Protein AF-A0A352KM92-F1 (afdb_monomer_lite)

Secondary structure (DSSP, 8-state):
-PPPHHHHHHHHHTS--TT---EEE----TTT--HHHHHHHHHTTT--TTSEEE-BTTTB-PPPP-

Foldseek 3Di:
DDDALVSVLVVVLPDDCPPQQAAEAADADPPRRPPVVNVVSVVVSVDDPRRYDYQDHPRGDDDDDD

Sequence (66 aa):
GHLNNRQSQELVDSLDKTDLNMLVAAHLSEQNNTPEKVKASIEELGFKDENYTIADQQLGTDWIEV

Radius of gyration: 11.64 Å; chains: 1; bounding box: 22×25×27 Å

pLDDT: mean 82.71, std 8.37, range [54.25, 91.38]

Structure (mmCIF, N/CA/C/O backbone):
data_AF-A0A352KM92-F1
#
_entry.id   AF-A0A352KM92-F1
#
loop_
_atom_site.group_PDB
_atom_site.id
_atom_site.type_symbol
_atom_site.label_atom_id
_atom_site.label_alt_id
_atom_site.label_comp_id
_atom_site.label_asym_id
_atom_site.label_entity_id
_atom_site.label_seq_id
_atom_site.pdbx_PDB_ins_code
_atom_site.Cartn_x
_atom_site.Cartn_y
_atom_site.Cartn_z
_atom_site.occupancy
_atom_site.B_iso_or_equiv
_atom_site.auth_seq_id
_atom_site.auth_comp_id
_atom_site.auth_asym_id
_atom_site.auth_atom_id
_atom_site.pdbx_PDB_model_num
ATOM 1 N N . GLY A 1 1 ? -8.237 8.045 -14.507 1.00 54.25 1 GLY A N 1
ATOM 2 C CA . GLY A 1 1 ? -6.968 8.797 -14.425 1.00 54.25 1 GLY A CA 1
ATOM 3 C C . GLY A 1 1 ? -5.972 7.962 -13.653 1.00 54.25 1 GLY A C 1
ATOM 4 O O . GLY A 1 1 ? -6.411 7.210 -12.795 1.00 54.25 1 GLY A O 1
ATOM 5 N N . HIS A 1 2 ? -4.681 8.035 -13.978 1.00 69.38 2 HIS A N 1
ATOM 6 C CA . HIS A 1 2 ? -3.644 7.273 -13.274 1.00 69.38 2 HIS A CA 1
ATOM 7 C C . HIS A 1 2 ? -3.154 8.075 -12.066 1.00 69.38 2 HIS A C 1
ATOM 9 O O . HIS A 1 2 ? -2.670 9.192 -12.240 1.00 69.38 2 HIS A O 1
ATOM 15 N N . LEU A 1 3 ? -3.311 7.524 -10.861 1.00 77.19 3 LEU A N 1
ATOM 16 C CA . LEU A 1 3 ? -2.655 8.048 -9.666 1.00 77.19 3 LEU A CA 1
ATOM 17 C C . LEU A 1 3 ? -1.198 7.580 -9.682 1.00 77.19 3 LEU A C 1
ATOM 19 O O . LEU A 1 3 ? -0.925 6.420 -9.987 1.00 77.19 3 LEU A O 1
ATOM 23 N N . ASN A 1 4 ? -0.262 8.473 -9.371 1.00 81.00 4 ASN A N 1
ATOM 24 C CA . ASN A 1 4 ? 1.105 8.054 -9.063 1.00 81.00 4 ASN A CA 1
ATOM 25 C C . ASN A 1 4 ? 1.191 7.503 -7.624 1.00 81.00 4 ASN A C 1
ATOM 27 O O . ASN A 1 4 ? 0.225 7.583 -6.860 1.00 81.00 4 ASN A O 1
ATOM 31 N N . ASN A 1 5 ? 2.345 6.957 -7.239 1.00 78.81 5 ASN A N 1
ATOM 32 C CA . ASN A 1 5 ? 2.527 6.299 -5.938 1.00 78.81 5 ASN A CA 1
ATOM 33 C C . ASN A 1 5 ? 2.227 7.251 -4.780 1.00 78.81 5 ASN A C 1
ATOM 35 O O . ASN A 1 5 ? 1.501 6.884 -3.866 1.00 78.81 5 ASN A O 1
ATOM 39 N N . ARG A 1 6 ? 2.707 8.497 -4.864 1.00 83.00 6 ARG A N 1
ATOM 40 C CA . ARG A 1 6 ? 2.474 9.511 -3.833 1.00 83.00 6 ARG A CA 1
ATOM 41 C C . ARG A 1 6 ? 0.988 9.838 -3.692 1.00 83.00 6 ARG A C 1
ATOM 43 O O . ARG A 1 6 ? 0.469 9.851 -2.586 1.00 83.00 6 ARG A O 1
ATOM 50 N N . GLN A 1 7 ? 0.293 10.059 -4.805 1.00 86.56 7 GLN A N 1
ATOM 51 C CA . GLN A 1 7 ? -1.150 10.318 -4.791 1.00 86.56 7 GLN A CA 1
ATOM 52 C C . GLN A 1 7 ? -1.939 9.114 -4.259 1.00 86.56 7 GLN A C 1
ATOM 54 O O . GLN A 1 7 ? -2.968 9.285 -3.614 1.00 86.56 7 GLN A O 1
ATOM 59 N N . SER A 1 8 ? -1.456 7.898 -4.522 1.00 86.94 8 SER A N 1
ATOM 60 C CA . SER A 1 8 ? -2.057 6.667 -4.003 1.00 86.94 8 SER A CA 1
ATOM 61 C C . SER A 1 8 ? -1.832 6.530 -2.494 1.00 86.9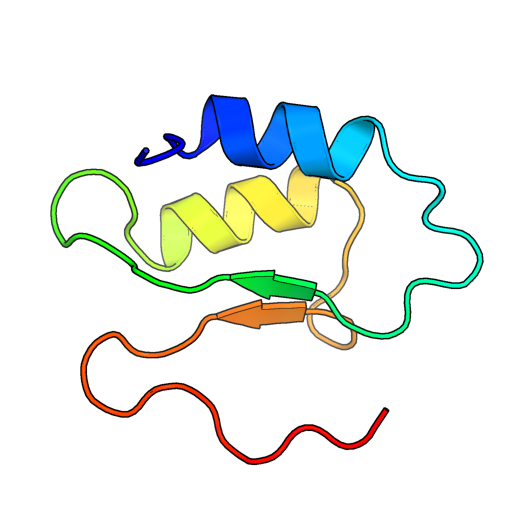4 8 SER A C 1
ATOM 63 O O . SER A 1 8 ? -2.766 6.185 -1.779 1.00 86.94 8 SER A O 1
ATOM 65 N N . GLN A 1 9 ? -0.637 6.863 -1.995 1.00 86.25 9 GLN A N 1
ATOM 66 C CA . GLN A 1 9 ? -0.347 6.909 -0.559 1.00 86.25 9 GLN A CA 1
ATOM 67 C C . GLN A 1 9 ? -1.222 7.939 0.158 1.00 86.25 9 GLN A C 1
ATOM 69 O O . GLN A 1 9 ? -1.861 7.598 1.143 1.00 86.25 9 GLN A O 1
ATOM 74 N N . GLU A 1 10 ? -1.296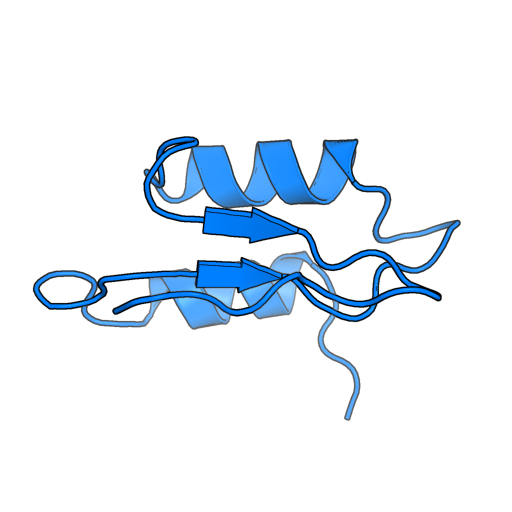 9.170 -0.358 1.00 89.12 10 GLU A N 1
ATOM 75 C CA . GLU A 1 10 ? -2.124 10.243 0.212 1.00 89.12 10 GLU A CA 1
ATOM 76 C C . GLU A 1 10 ? -3.608 9.838 0.266 1.00 89.12 10 GLU A C 1
ATOM 78 O O . GLU A 1 10 ? -4.300 10.123 1.243 1.00 89.12 10 GLU A O 1
ATOM 83 N N . LEU A 1 11 ? -4.093 9.117 -0.753 1.00 88.06 11 LEU A N 1
ATOM 84 C CA . LEU A 1 11 ? -5.444 8.565 -0.752 1.00 88.06 11 LEU A CA 1
ATOM 85 C C . LEU A 1 11 ? -5.626 7.534 0.364 1.00 88.06 11 LEU A C 1
ATOM 87 O O . LEU A 1 11 ? -6.554 7.674 1.154 1.00 88.06 11 LEU A O 1
ATOM 91 N N . VAL A 1 12 ? -4.758 6.521 0.441 1.00 88.62 12 VAL A N 1
ATOM 92 C CA . VAL A 1 12 ? -4.857 5.469 1.467 1.00 88.62 12 VAL A CA 1
ATOM 93 C C . VAL A 1 12 ? -4.715 6.054 2.872 1.00 88.62 12 VAL A C 1
ATOM 95 O O . VAL A 1 12 ? -5.386 5.598 3.795 1.00 88.62 12 VAL A O 1
ATOM 98 N N . ASP A 1 13 ? -3.893 7.087 3.043 1.00 89.69 13 ASP A N 1
ATOM 99 C CA . ASP A 1 13 ? -3.726 7.750 4.331 1.00 89.69 13 ASP A CA 1
ATOM 100 C C . ASP A 1 13 ? -4.968 8.525 4.782 1.00 89.69 13 ASP A C 1
ATOM 102 O O . ASP A 1 13 ? -5.248 8.606 5.974 1.00 89.69 13 ASP A O 1
ATOM 106 N N . SER A 1 14 ? -5.758 9.027 3.831 1.00 89.19 14 SER A N 1
ATOM 107 C CA . SER A 1 14 ? -7.022 9.714 4.117 1.00 89.19 14 SER A CA 1
ATOM 108 C C . SER A 1 14 ? -8.175 8.785 4.523 1.00 89.19 14 SER A C 1
ATOM 110 O O . SER A 1 14 ? -9.228 9.272 4.937 1.00 89.19 14 SER A O 1
ATOM 112 N N . LEU A 1 15 ? -8.008 7.465 4.388 1.00 87.69 15 LEU A N 1
ATOM 113 C CA . LEU A 1 15 ? -9.041 6.486 4.723 1.00 87.69 15 LEU A CA 1
ATOM 114 C C . LEU A 1 15 ? -9.030 6.148 6.217 1.00 87.69 15 LEU A C 1
ATOM 116 O O . LEU A 1 15 ? -7.977 6.074 6.850 1.00 87.69 15 LEU A O 1
ATOM 120 N N . ASP A 1 16 ? -10.212 5.861 6.763 1.00 85.12 16 ASP A N 1
ATOM 121 C CA . ASP A 1 16 ? -10.320 5.160 8.040 1.00 85.12 16 ASP A CA 1
ATOM 122 C C . ASP A 1 16 ? -9.896 3.699 7.836 1.00 85.12 16 ASP A C 1
ATOM 124 O O . ASP A 1 16 ? -10.513 2.956 7.071 1.00 85.12 16 ASP A O 1
ATOM 128 N N . LYS A 1 17 ? -8.800 3.309 8.490 1.00 85.56 17 LYS A N 1
ATOM 129 C CA . LYS A 1 17 ? -8.177 1.984 8.360 1.00 85.56 17 LYS A CA 1
ATOM 130 C C . LYS A 1 17 ? -8.672 1.002 9.433 1.00 85.56 17 LYS A C 1
ATOM 132 O O . LYS A 1 17 ? -8.169 -0.114 9.481 1.00 85.56 17 LYS A O 1
ATOM 137 N N . THR A 1 18 ? -9.621 1.398 10.293 1.00 84.06 18 THR A N 1
ATOM 138 C CA . THR A 1 18 ? -10.071 0.591 11.447 1.00 84.06 18 THR A CA 1
ATOM 139 C C . THR A 1 18 ? -10.672 -0.754 11.024 1.00 84.06 18 THR A C 1
ATOM 141 O O . THR A 1 18 ? -10.359 -1.769 11.638 1.00 84.06 18 THR A O 1
ATOM 144 N N . ASP A 1 19 ? -11.453 -0.764 9.940 1.00 83.94 19 ASP A N 1
ATOM 145 C CA . ASP A 1 19 ? -12.114 -1.958 9.386 1.00 83.94 19 ASP A CA 1
ATOM 146 C C . ASP A 1 19 ? -11.517 -2.381 8.026 1.00 83.94 19 ASP A C 1
ATOM 148 O O . ASP A 1 19 ? -12.169 -3.039 7.213 1.00 83.94 19 ASP A O 1
ATOM 152 N N . LEU A 1 20 ? -10.290 -1.947 7.719 1.00 84.00 20 LEU A N 1
ATOM 153 C CA . LEU A 1 20 ? -9.645 -2.266 6.449 1.00 84.00 20 LEU A CA 1
ATOM 154 C C . LEU A 1 20 ? -8.918 -3.614 6.543 1.00 84.00 20 LEU A C 1
ATOM 156 O O . LEU A 1 20 ? -7.813 -3.695 7.076 1.00 84.00 20 LEU A O 1
ATOM 160 N N . ASN A 1 21 ? -9.527 -4.659 5.979 1.00 83.19 21 ASN A N 1
ATOM 161 C CA . ASN A 1 21 ? -8.993 -6.025 6.048 1.00 83.19 21 ASN A CA 1
ATOM 162 C C . ASN A 1 21 ? -7.786 -6.246 5.125 1.00 83.19 21 ASN A C 1
ATOM 164 O O . ASN A 1 21 ? -6.840 -6.928 5.503 1.00 83.19 21 ASN A O 1
ATOM 168 N N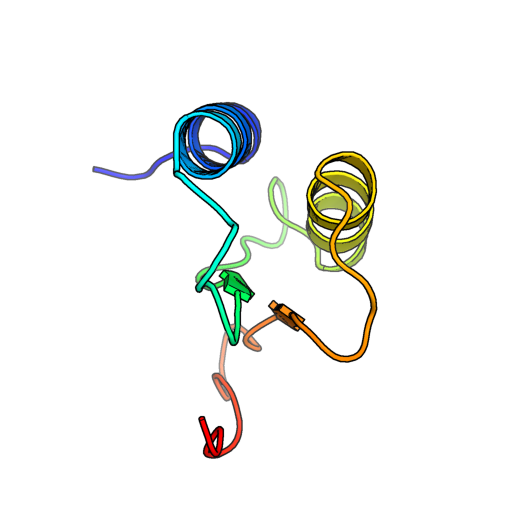 . MET A 1 22 ? -7.818 -5.684 3.911 1.00 88.06 22 MET A N 1
ATOM 169 C CA . MET A 1 22 ? -6.805 -5.960 2.894 1.00 88.06 22 MET A CA 1
ATOM 170 C C . MET A 1 22 ? -6.561 -4.772 1.964 1.00 88.06 22 MET A C 1
ATOM 172 O O . MET A 1 22 ? -7.500 -4.209 1.398 1.00 88.06 22 MET A O 1
ATOM 176 N N . LEU A 1 23 ? -5.288 -4.446 1.732 1.00 89.62 23 LEU A N 1
ATOM 177 C CA . LEU A 1 23 ? -4.855 -3.510 0.695 1.00 89.62 23 LEU A CA 1
ATOM 178 C C . LEU A 1 23 ? -4.268 -4.259 -0.511 1.00 89.62 23 LEU A C 1
ATOM 180 O O . LEU A 1 23 ? -3.319 -5.023 -0.378 1.00 89.62 23 LEU A O 1
ATOM 184 N N . VAL A 1 24 ? -4.782 -4.001 -1.714 1.00 90.06 24 VAL A N 1
ATOM 185 C CA . VAL A 1 24 ? -4.230 -4.564 -2.958 1.00 90.06 24 VAL A CA 1
ATOM 186 C C . VAL A 1 24 ? -3.629 -3.450 -3.800 1.00 90.06 24 VAL A C 1
ATOM 188 O O . VAL A 1 24 ? -4.350 -2.593 -4.312 1.00 90.06 24 VAL A O 1
ATOM 191 N N . ALA A 1 25 ? -2.311 -3.463 -3.976 1.00 89.00 25 ALA A N 1
ATOM 192 C CA . ALA A 1 25 ? -1.643 -2.545 -4.887 1.00 89.00 25 ALA A CA 1
ATOM 193 C C . ALA A 1 25 ? -1.582 -3.147 -6.294 1.00 89.00 25 ALA A C 1
ATOM 195 O O . ALA A 1 25 ? -0.921 -4.157 -6.513 1.00 89.00 25 ALA A O 1
ATOM 196 N N . ALA A 1 26 ? -2.268 -2.520 -7.250 1.00 82.75 26 ALA A N 1
ATOM 197 C CA . ALA A 1 26 ? -2.347 -2.979 -8.636 1.00 82.75 26 ALA A CA 1
ATOM 198 C C . ALA A 1 26 ? -1.671 -2.010 -9.620 1.00 82.75 26 ALA A C 1
ATOM 200 O O . ALA A 1 26 ? -1.420 -0.848 -9.301 1.00 82.75 26 ALA A O 1
ATOM 201 N N . HIS A 1 27 ? -1.426 -2.486 -10.849 1.00 67.50 27 HIS A N 1
ATOM 202 C CA . HIS A 1 27 ? -0.838 -1.712 -11.953 1.00 67.50 27 HIS A CA 1
ATOM 203 C C . HIS A 1 27 ? 0.566 -1.160 -11.663 1.00 67.50 27 HIS A C 1
ATOM 205 O O . HIS A 1 27 ? 0.846 0.042 -11.754 1.00 67.50 27 HIS A O 1
ATOM 211 N N . LEU A 1 28 ? 1.486 -2.073 -11.370 1.00 66.00 28 LEU A N 1
ATOM 212 C CA . LEU A 1 28 ? 2.896 -1.753 -11.228 1.00 66.00 28 LEU A CA 1
ATOM 213 C C . LEU A 1 28 ? 3.548 -1.508 -12.598 1.00 66.00 28 LEU A C 1
ATOM 215 O O . LEU A 1 28 ? 3.628 -2.403 -13.429 1.00 66.00 28 LEU A O 1
ATOM 219 N N . SER A 1 29 ? 3.988 -0.278 -12.870 1.00 63.31 29 SER A N 1
ATOM 220 C CA . SER A 1 29 ? 4.849 0.039 -14.017 1.00 63.31 29 SER A CA 1
ATOM 221 C C . SER A 1 29 ? 6.317 -0.267 -13.694 1.00 63.31 29 SER A C 1
ATOM 223 O O . SER A 1 29 ? 6.779 0.127 -12.620 1.00 63.31 29 SER A O 1
ATOM 225 N N . GLU A 1 30 ? 7.075 -0.808 -14.652 1.00 59.03 30 GLU A N 1
ATOM 226 C CA . GLU A 1 30 ? 8.513 -1.121 -14.508 1.00 59.03 30 GLU A CA 1
ATOM 227 C C . GLU A 1 30 ? 9.390 0.073 -14.080 1.00 59.03 30 GLU A C 1
ATOM 229 O O . GLU A 1 30 ? 10.428 -0.107 -13.453 1.00 59.03 30 GLU A O 1
ATOM 234 N N . GLN A 1 31 ? 8.990 1.307 -14.401 1.00 60.81 31 GLN A N 1
ATOM 235 C CA . GLN A 1 31 ? 9.813 2.505 -14.173 1.00 60.81 31 GLN A CA 1
ATOM 236 C C . GLN A 1 31 ? 9.499 3.200 -12.836 1.00 60.81 31 GLN A C 1
ATOM 238 O O . GLN A 1 31 ? 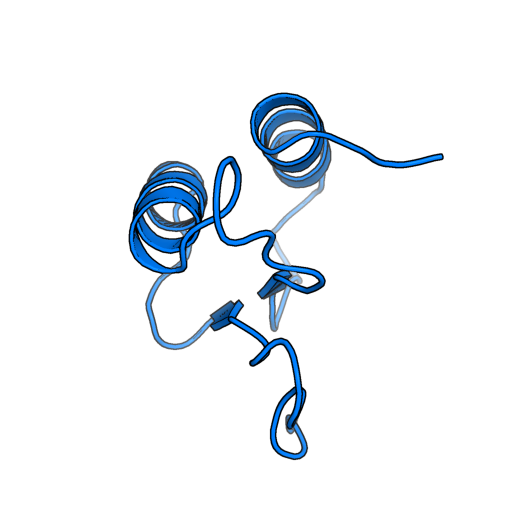10.391 3.532 -12.046 1.00 60.81 31 GLN A O 1
ATOM 243 N N . ASN A 1 32 ? 8.213 3.418 -12.551 1.00 63.97 32 ASN A N 1
ATOM 244 C CA . ASN A 1 32 ? 7.790 4.281 -11.445 1.00 63.97 32 ASN A CA 1
ATOM 245 C C . ASN A 1 32 ? 7.209 3.521 -10.256 1.00 63.97 32 ASN A C 1
ATOM 247 O O . ASN A 1 32 ? 7.130 4.079 -9.168 1.00 63.97 32 ASN A O 1
ATOM 251 N N . ASN A 1 33 ? 6.840 2.258 -10.438 1.00 67.88 33 ASN A N 1
ATOM 252 C CA . ASN A 1 33 ? 5.973 1.548 -9.508 1.00 67.88 33 ASN A CA 1
ATOM 253 C C . ASN A 1 33 ? 6.484 0.115 -9.313 1.00 67.88 33 ASN A C 1
ATOM 255 O O . ASN A 1 33 ? 5.716 -0.832 -9.389 1.00 67.88 33 ASN A O 1
ATOM 259 N N . THR A 1 34 ? 7.801 -0.053 -9.143 1.00 80.50 34 THR A N 1
ATOM 260 C CA . THR A 1 34 ? 8.369 -1.386 -8.897 1.00 80.50 34 THR A CA 1
ATOM 261 C C . THR A 1 34 ? 7.810 -1.961 -7.591 1.00 80.50 34 THR A C 1
ATOM 263 O O . THR A 1 34 ? 7.472 -1.181 -6.689 1.00 80.50 34 THR A O 1
ATOM 266 N N . PRO A 1 35 ? 7.727 -3.296 -7.458 1.00 82.69 35 PRO A N 1
ATOM 267 C CA . PRO A 1 35 ? 7.214 -3.937 -6.249 1.00 82.69 35 PRO A CA 1
ATOM 268 C C . PRO A 1 35 ? 7.888 -3.434 -4.969 1.00 82.69 35 PRO A C 1
ATOM 270 O O . PRO A 1 35 ? 7.219 -3.207 -3.969 1.00 82.69 35 PRO A O 1
ATOM 273 N N . GLU A 1 36 ? 9.192 -3.165 -5.011 1.00 84.69 36 GLU A N 1
ATOM 274 C CA . GLU A 1 36 ? 9.963 -2.686 -3.862 1.00 84.69 36 GLU A CA 1
ATOM 275 C C . GLU A 1 36 ? 9.559 -1.270 -3.444 1.00 84.69 36 GLU A C 1
ATOM 277 O O . GLU A 1 36 ? 9.404 -0.994 -2.255 1.00 84.69 36 GLU A O 1
ATOM 282 N N . LYS A 1 37 ? 9.356 -0.365 -4.413 1.00 84.06 37 LYS A N 1
ATOM 283 C CA . LYS A 1 37 ? 8.915 1.011 -4.132 1.00 84.06 37 LYS A CA 1
ATOM 284 C C . LYS A 1 37 ? 7.516 1.020 -3.528 1.00 84.06 37 LYS A C 1
ATOM 286 O O . LYS A 1 37 ? 7.245 1.800 -2.617 1.00 84.06 37 LYS A O 1
ATOM 291 N N . VAL A 1 38 ? 6.638 0.160 -4.038 1.00 85.19 38 VAL A N 1
ATOM 292 C CA . VAL A 1 38 ? 5.271 0.019 -3.534 1.00 85.19 38 VAL A CA 1
ATOM 293 C C . VAL A 1 38 ? 5.253 -0.611 -2.153 1.00 85.19 38 VAL A C 1
ATOM 295 O O . VAL A 1 38 ? 4.579 -0.080 -1.277 1.00 85.19 38 VAL A O 1
ATOM 298 N N . LYS A 1 39 ? 6.046 -1.660 -1.922 1.00 87.12 39 LYS A N 1
ATOM 299 C CA . LYS A 1 39 ? 6.201 -2.275 -0.602 1.00 87.12 39 LYS A CA 1
ATOM 300 C C . LYS A 1 39 ? 6.617 -1.244 0.446 1.00 87.12 39 LYS A C 1
ATOM 302 O O . LYS A 1 39 ? 5.893 -1.058 1.416 1.00 87.12 39 LYS A O 1
ATOM 307 N N . ALA A 1 40 ? 7.699 -0.502 0.199 1.00 87.31 40 ALA A N 1
ATOM 308 C CA . ALA A 1 40 ? 8.151 0.543 1.119 1.00 87.31 40 ALA A CA 1
ATOM 309 C C . ALA A 1 40 ? 7.058 1.597 1.378 1.00 87.31 40 ALA A C 1
ATOM 311 O O . ALA A 1 40 ? 6.811 1.981 2.517 1.00 87.31 40 ALA A O 1
ATOM 312 N N . SER A 1 41 ? 6.345 2.004 0.323 1.00 86.44 41 SER A N 1
ATOM 313 C CA . SER A 1 41 ? 5.260 2.986 0.414 1.00 86.44 41 SER A CA 1
ATOM 314 C C . SER A 1 41 ? 4.079 2.514 1.271 1.00 86.44 41 SER A C 1
ATOM 316 O O . SER A 1 41 ? 3.425 3.334 1.911 1.00 86.44 41 SER A O 1
ATOM 318 N N . ILE A 1 42 ? 3.775 1.215 1.242 1.00 88.25 42 ILE A N 1
ATOM 319 C CA . ILE A 1 42 ? 2.686 0.584 1.996 1.00 88.25 42 ILE A CA 1
ATOM 320 C C . ILE A 1 42 ? 3.089 0.364 3.457 1.00 88.25 42 ILE A C 1
ATOM 322 O O . ILE A 1 42 ? 2.294 0.620 4.362 1.00 88.25 42 ILE A O 1
ATOM 326 N N . GLU A 1 43 ? 4.328 -0.057 3.700 1.00 88.00 43 GLU A N 1
ATOM 327 C CA . GLU A 1 43 ? 4.870 -0.217 5.052 1.00 88.00 43 GLU A CA 1
ATOM 328 C C . GLU A 1 43 ? 4.908 1.122 5.810 1.00 88.00 43 GLU A C 1
ATOM 330 O O . GLU A 1 43 ? 4.567 1.169 6.992 1.00 88.00 43 GLU A O 1
ATOM 335 N N . GLU A 1 44 ? 5.221 2.234 5.130 1.00 88.62 44 GLU A N 1
ATOM 336 C CA . GLU A 1 44 ? 5.140 3.593 5.697 1.00 88.62 44 GLU A CA 1
ATOM 337 C C . GLU A 1 44 ? 3.729 3.965 6.183 1.00 88.62 44 GLU A C 1
ATOM 339 O O . GLU A 1 44 ? 3.582 4.752 7.119 1.00 88.62 44 GLU A O 1
ATOM 344 N N . LEU A 1 45 ? 2.686 3.378 5.588 1.00 86.31 45 LEU A N 1
ATOM 345 C CA . LEU A 1 45 ? 1.287 3.597 5.968 1.00 86.31 45 LEU A CA 1
ATOM 346 C C . LEU A 1 45 ? 0.836 2.709 7.141 1.00 86.31 45 LEU A C 1
ATOM 348 O O . LEU A 1 45 ? -0.312 2.824 7.580 1.00 86.31 45 LEU A O 1
ATOM 352 N N . GLY A 1 46 ? 1.723 1.847 7.652 1.00 87.19 46 GLY A N 1
ATOM 353 C CA . GLY A 1 46 ? 1.484 0.980 8.806 1.00 87.19 46 GLY A CA 1
ATOM 354 C C . GLY A 1 46 ? 0.876 -0.386 8.476 1.00 87.19 46 GLY A C 1
ATOM 355 O O . GLY A 1 46 ? 0.507 -1.118 9.396 1.00 87.19 46 GLY A O 1
ATOM 356 N N . PHE A 1 47 ? 0.774 -0.751 7.196 1.00 87.50 47 PHE A N 1
ATOM 357 C CA . PHE A 1 47 ? 0.359 -2.098 6.805 1.00 87.50 47 PHE A CA 1
ATOM 358 C C . PHE A 1 47 ? 1.488 -3.100 7.048 1.00 87.50 47 PHE A C 1
ATOM 360 O O . PHE A 1 47 ? 2.671 -2.790 6.918 1.00 87.50 47 PHE A O 1
ATOM 367 N N . LYS A 1 48 ? 1.106 -4.329 7.387 1.00 85.25 48 LYS A N 1
ATOM 368 C CA . LYS A 1 48 ? 2.013 -5.471 7.542 1.00 85.25 48 LYS A CA 1
ATOM 369 C C . LYS A 1 48 ? 1.823 -6.432 6.380 1.00 85.25 48 LYS A C 1
ATOM 371 O O . LYS A 1 48 ? 0.745 -6.438 5.799 1.00 85.25 48 LYS A O 1
ATOM 376 N N . ASP A 1 49 ? 2.811 -7.285 6.111 1.00 82.06 49 ASP A N 1
ATOM 377 C CA . ASP A 1 49 ? 2.781 -8.286 5.023 1.00 82.06 49 ASP A CA 1
ATOM 378 C C . ASP A 1 49 ? 1.524 -9.194 5.031 1.00 82.06 49 ASP A C 1
ATOM 380 O O . ASP A 1 49 ? 1.177 -9.768 4.008 1.00 82.06 49 ASP A O 1
ATOM 384 N N . GLU A 1 50 ? 0.820 -9.306 6.161 1.00 83.75 50 GLU A N 1
ATOM 385 C CA . GLU A 1 50 ? -0.460 -10.021 6.313 1.00 83.75 50 GLU A CA 1
ATOM 386 C C . GLU A 1 50 ? -1.694 -9.256 5.794 1.00 83.75 50 GLU A C 1
ATOM 388 O O . GLU A 1 50 ? -2.693 -9.880 5.452 1.00 83.75 50 GLU A O 1
ATOM 393 N N . ASN A 1 51 ? -1.623 -7.925 5.694 1.00 87.81 51 ASN A N 1
ATOM 394 C CA . ASN A 1 51 ? -2.765 -7.044 5.407 1.00 87.81 51 ASN A CA 1
ATOM 395 C C . ASN A 1 51 ? -2.611 -6.283 4.080 1.00 87.81 51 ASN A C 1
ATOM 397 O O . ASN A 1 51 ? -3.355 -5.333 3.809 1.00 87.81 51 ASN A O 1
ATOM 401 N N . TYR A 1 52 ? -1.628 -6.650 3.255 1.00 91.38 52 TYR A N 1
ATOM 402 C CA . TYR A 1 52 ? -1.534 -6.145 1.893 1.00 91.38 52 TYR A CA 1
ATOM 403 C C . TYR A 1 52 ? -0.956 -7.175 0.926 1.00 91.38 52 TYR A C 1
ATOM 405 O O . TYR A 1 52 ? -0.245 -8.099 1.304 1.00 91.38 52 TYR A O 1
ATOM 413 N N . THR A 1 53 ? -1.249 -6.988 -0.356 1.00 91.12 53 THR A N 1
ATOM 414 C CA . THR A 1 53 ? -0.625 -7.733 -1.443 1.00 91.12 53 THR A CA 1
ATOM 415 C C . THR A 1 53 ? -0.354 -6.808 -2.613 1.00 91.12 53 THR A C 1
ATOM 417 O O . THR A 1 53 ? -1.010 -5.779 -2.806 1.00 91.12 53 THR A O 1
ATOM 420 N N . ILE A 1 54 ? 0.645 -7.179 -3.395 1.00 88.62 54 ILE A N 1
ATOM 421 C CA . ILE A 1 54 ? 1.045 -6.470 -4.595 1.00 88.62 54 ILE A CA 1
ATOM 422 C C . ILE A 1 54 ? 0.674 -7.364 -5.772 1.00 88.62 54 ILE A C 1
ATOM 424 O O . ILE A 1 54 ? 1.205 -8.463 -5.910 1.00 88.62 54 ILE A O 1
ATOM 428 N N . ALA A 1 55 ? -0.248 -6.892 -6.606 1.00 88.69 55 ALA A N 1
ATOM 429 C CA . ALA A 1 55 ? -0.672 -7.613 -7.791 1.00 88.69 55 ALA A CA 1
ATOM 430 C C . ALA A 1 55 ? 0.458 -7.642 -8.819 1.00 88.69 55 ALA A C 1
ATOM 432 O O . ALA A 1 55 ? 1.009 -6.598 -9.190 1.00 88.69 55 ALA A O 1
ATOM 433 N N . ASP A 1 56 ? 0.753 -8.837 -9.319 1.00 84.81 56 ASP A N 1
ATOM 434 C CA . ASP A 1 56 ? 1.605 -8.996 -10.481 1.00 84.81 56 ASP A CA 1
ATOM 435 C C . ASP A 1 56 ? 0.962 -8.308 -11.693 1.00 84.81 56 ASP A C 1
ATOM 437 O O . ASP A 1 56 ? -0.258 -8.312 -11.877 1.00 84.81 56 ASP A O 1
ATOM 441 N N . GLN A 1 57 ? 1.784 -7.697 -12.540 1.00 77.38 57 GLN A N 1
ATOM 442 C CA . GLN A 1 57 ? 1.290 -6.930 -13.678 1.00 77.38 57 GLN A CA 1
ATOM 443 C C . GLN A 1 57 ? 0.606 -7.809 -14.740 1.00 77.38 57 GLN A C 1
ATOM 445 O O . GLN A 1 57 ? -0.301 -7.337 -15.426 1.00 77.38 57 GLN A O 1
ATOM 450 N N . GLN A 1 58 ? 1.055 -9.055 -14.905 1.00 80.38 58 GLN A N 1
ATOM 451 C CA . GLN A 1 58 ? 0.551 -9.992 -15.911 1.00 80.38 58 GLN A CA 1
ATOM 452 C C . GLN A 1 58 ? -0.434 -10.994 -15.312 1.00 80.38 58 GLN A C 1
ATOM 454 O O . GLN A 1 58 ? -1.450 -11.302 -15.933 1.00 80.38 58 GLN A O 1
ATOM 459 N N . LEU A 1 59 ? -0.123 -11.503 -14.122 1.00 83.88 59 LEU A N 1
ATOM 460 C CA . LEU A 1 59 ? -0.876 -12.561 -13.455 1.00 83.88 59 LEU A CA 1
ATOM 461 C C . LEU A 1 59 ? -1.927 -12.018 -12.478 1.00 83.88 59 LEU A C 1
ATOM 463 O O . LEU A 1 59 ? -2.870 -12.734 -12.155 1.00 83.88 59 LEU A O 1
ATOM 467 N N . GLY A 1 60 ? -1.815 -10.760 -12.043 1.00 85.69 60 GLY A N 1
ATOM 468 C CA . GLY A 1 60 ? -2.705 -10.179 -11.039 1.00 85.69 60 GLY A CA 1
ATOM 469 C C . GLY A 1 60 ? -2.403 -10.698 -9.632 1.00 85.69 60 GLY A C 1
ATOM 470 O O . GLY A 1 60 ? -1.245 -10.834 -9.244 1.00 85.69 60 GLY A O 1
ATOM 471 N N . THR A 1 61 ? -3.446 -10.956 -8.846 1.00 88.25 61 THR A N 1
ATOM 472 C CA . THR A 1 61 ? -3.344 -11.617 -7.536 1.00 88.25 61 THR A CA 1
ATOM 473 C C . THR A 1 61 ? -4.031 -12.973 -7.592 1.00 88.25 61 THR A C 1
ATOM 475 O O . THR A 1 61 ? -4.957 -13.173 -8.380 1.00 88.25 61 THR A O 1
ATOM 478 N N . ASP A 1 62 ? -3.661 -13.868 -6.681 1.00 88.31 62 ASP A N 1
ATOM 479 C CA . ASP A 1 62 ? -4.543 -14.975 -6.320 1.00 88.31 62 ASP A CA 1
ATOM 480 C C . ASP A 1 62 ? -5.857 -14.450 -5.710 1.00 88.31 62 ASP A C 1
ATOM 482 O O . ASP A 1 62 ? -6.011 -13.257 -5.413 1.00 88.31 62 ASP A O 1
ATOM 486 N N . TRP A 1 63 ? -6.825 -15.349 -5.525 1.00 87.62 63 TRP A N 1
ATOM 487 C CA . TRP A 1 63 ? -8.045 -15.028 -4.791 1.00 87.62 63 TRP A CA 1
ATOM 488 C C . TRP A 1 63 ? -7.711 -14.674 -3.343 1.00 87.62 63 TRP A C 1
ATOM 490 O O . TRP A 1 63 ? -7.030 -15.425 -2.650 1.00 87.62 63 TRP A O 1
ATOM 500 N N . ILE A 1 64 ? -8.222 -13.529 -2.902 1.00 86.25 64 ILE A N 1
ATOM 501 C CA . ILE A 1 64 ? -8.047 -13.022 -1.545 1.00 86.25 64 ILE A CA 1
ATOM 502 C C . ILE A 1 64 ? -9.326 -13.320 -0.771 1.00 86.25 64 ILE A C 1
ATOM 504 O O . ILE A 1 64 ? -10.413 -12.909 -1.181 1.00 86.25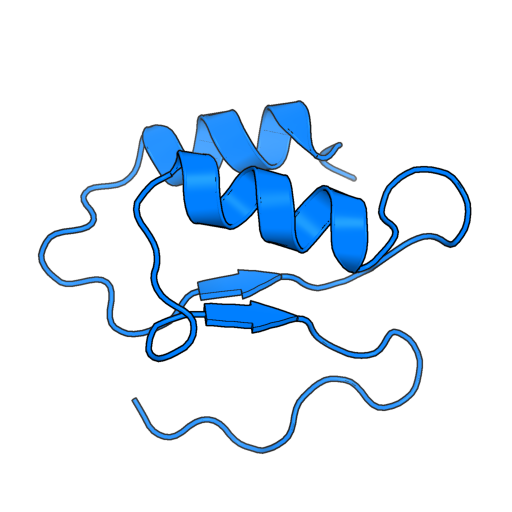 64 ILE A O 1
ATOM 508 N N . GLU A 1 65 ? -9.186 -14.030 0.340 1.00 84.25 65 GLU A N 1
ATOM 509 C CA . GLU A 1 65 ? -10.252 -14.214 1.321 1.00 84.25 65 GLU A CA 1
ATOM 510 C C . GLU A 1 65 ? -10.227 -13.026 2.298 1.00 84.25 65 GLU A C 1
ATOM 512 O O . GLU A 1 65 ? -9.150 -12.643 2.760 1.00 84.25 65 GLU A O 1
ATOM 517 N N . VAL A 1 66 ? -11.383 -12.400 2.549 1.00 79.62 66 VAL A N 1
ATOM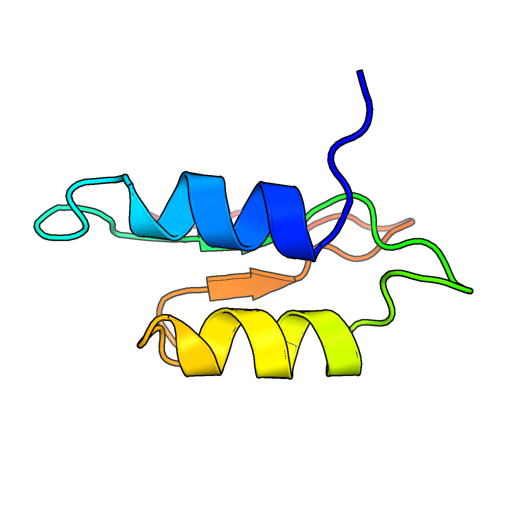 518 C CA . VAL A 1 66 ? -11.518 -11.148 3.326 1.00 79.62 66 VAL A CA 1
ATOM 519 C C . VAL A 1 66 ? -12.520 -11.264 4.457 1.00 79.62 66 VAL A C 1
ATOM 521 O O . VAL A 1 66 ? -13.518 -12.002 4.295 1.00 79.62 66 VAL A O 1
#